Protein AF-A0A956RD58-F1 (afdb_monomer_lite)

pLDDT: mean 93.72, std 10.55, range [44.75, 98.75]

Foldseek 3Di:
DEWDAFPQRKIKDWWWDDDPPPFQTWIKIFTAHRPPRHTPDIDTHQAQCSGHKTWDYWDADPQRKIKTWTWHAHVVRDIDIDIDIHGPDDDD

Sequence (92 aa):
TGVAVDSENNIVVVGHVGGGGGGDADIWVRKLDGEDGVAIWTDIHDGPAGGDDRGYGVAVDDKDDVLATGSEEQEDGTLDVWVRKYAAYRAE

Structure (mmCIF, N/CA/C/O backbone):
data_AF-A0A956RD58-F1
#
_entry.id   AF-A0A956RD58-F1
#
loop_
_atom_site.group_PDB
_atom_site.id
_atom_site.type_symbol
_atom_site.label_atom_id
_atom_site.label_alt_id
_atom_site.label_comp_id
_atom_site.label_asym_id
_atom_site.label_entity_id
_atom_site.label_seq_id
_atom_site.pdbx_PDB_ins_code
_atom_site.Cartn_x
_atom_site.Cartn_y
_atom_site.Cartn_z
_atom_site.occupancy
_atom_site.B_iso_or_equiv
_atom_site.auth_seq_id
_atom_site.auth_comp_id
_atom_site.auth_asym_id
_atom_site.auth_atom_id
_atom_site.pdbx_PDB_model_num
ATOM 1 N N . THR A 1 1 ? -1.905 6.640 -4.772 1.00 94.50 1 THR A N 1
ATOM 2 C CA . THR A 1 1 ? -1.999 6.750 -3.307 1.00 94.50 1 THR A CA 1
ATOM 3 C C . THR A 1 1 ? -3.447 6.583 -2.909 1.00 94.50 1 THR A C 1
ATOM 5 O O . THR A 1 1 ? -4.328 6.986 -3.663 1.00 94.50 1 THR A O 1
ATOM 8 N N . GLY A 1 2 ? -3.694 5.979 -1.750 1.00 97.88 2 GLY A N 1
ATOM 9 C CA . GLY A 1 2 ? -5.037 5.689 -1.255 1.00 97.88 2 GLY A CA 1
ATOM 10 C C . GLY A 1 2 ? -5.101 5.715 0.268 1.00 97.88 2 GLY A C 1
ATOM 11 O O . GLY A 1 2 ? -4.071 5.621 0.937 1.00 97.88 2 GLY A O 1
ATOM 12 N N . VAL A 1 3 ? -6.316 5.845 0.796 1.00 98.56 3 VAL A N 1
ATOM 13 C CA . VAL A 1 3 ? -6.606 5.819 2.231 1.00 98.56 3 VAL A CA 1
ATOM 14 C C . VAL A 1 3 ? -7.878 5.014 2.487 1.00 98.56 3 VAL A C 1
ATOM 16 O O . VAL A 1 3 ? -8.831 5.104 1.713 1.00 98.56 3 VAL A O 1
ATOM 19 N N . ALA A 1 4 ? -7.882 4.238 3.563 1.00 98.62 4 ALA A N 1
ATOM 20 C CA . ALA A 1 4 ? -9.031 3.501 4.071 1.00 98.62 4 ALA A CA 1
ATOM 21 C C . ALA A 1 4 ? -9.053 3.563 5.606 1.00 98.62 4 ALA A C 1
ATOM 23 O O . ALA A 1 4 ? -8.082 3.994 6.231 1.00 98.62 4 ALA A O 1
ATOM 24 N N . VAL A 1 5 ? -10.169 3.152 6.200 1.00 98.56 5 VAL A N 1
ATOM 25 C CA . VAL A 1 5 ? -10.382 3.136 7.651 1.00 98.56 5 VAL A CA 1
ATOM 26 C C . VAL A 1 5 ? -10.925 1.761 8.030 1.00 98.56 5 VAL A C 1
ATOM 28 O O . VAL A 1 5 ? -11.756 1.224 7.294 1.00 98.56 5 VAL A O 1
ATOM 31 N N . ASP A 1 6 ? -10.424 1.185 9.121 1.00 97.88 6 ASP A N 1
ATOM 32 C CA . ASP A 1 6 ? -10.896 -0.100 9.651 1.00 97.88 6 ASP A CA 1
ATOM 33 C C . ASP A 1 6 ? -12.058 0.066 10.651 1.00 97.88 6 ASP A C 1
ATOM 35 O O . ASP A 1 6 ? -12.512 1.182 10.923 1.00 97.88 6 ASP A O 1
ATOM 39 N N . SER A 1 7 ? -12.573 -1.039 11.194 1.00 97.56 7 SER A N 1
ATOM 40 C CA . SER A 1 7 ? -13.703 -1.014 12.130 1.00 97.56 7 SER A CA 1
ATOM 41 C C . SER A 1 7 ? -13.389 -0.360 13.487 1.00 97.56 7 SER A C 1
ATOM 43 O O . SER A 1 7 ? -14.307 0.075 14.188 1.00 97.56 7 SER A O 1
ATOM 45 N N . GLU A 1 8 ? -12.106 -0.218 13.828 1.00 96.88 8 GLU A N 1
ATOM 46 C CA . GLU A 1 8 ? -11.602 0.436 15.042 1.00 96.88 8 GLU A CA 1
ATOM 47 C C . GLU A 1 8 ? -11.317 1.938 14.834 1.00 96.88 8 GLU A C 1
ATOM 49 O O . GLU A 1 8 ? -10.941 2.635 15.773 1.00 96.88 8 GLU A O 1
ATOM 54 N N . ASN A 1 9 ? -11.573 2.471 13.633 1.00 98.12 9 ASN A N 1
ATOM 55 C CA . ASN A 1 9 ? -11.223 3.823 13.176 1.00 98.12 9 ASN A CA 1
ATOM 56 C C . ASN A 1 9 ? -9.721 4.077 12.976 1.00 98.12 9 ASN A C 1
ATOM 58 O O . ASN A 1 9 ? -9.316 5.229 12.807 1.00 98.12 9 ASN A O 1
ATOM 62 N N . ASN A 1 10 ? -8.894 3.035 12.919 1.00 98.31 10 ASN A N 1
ATOM 63 C CA . ASN A 1 10 ? -7.504 3.177 12.511 1.00 98.31 10 ASN A CA 1
ATOM 64 C C . ASN A 1 10 ? -7.431 3.524 11.022 1.00 98.31 10 ASN A C 1
ATOM 66 O O . ASN A 1 10 ? -8.199 3.025 10.194 1.00 98.31 10 ASN A O 1
ATOM 70 N N . ILE A 1 11 ? -6.461 4.357 10.661 1.00 98.56 11 ILE A N 1
ATOM 71 C CA . ILE A 1 11 ? -6.288 4.849 9.294 1.00 98.56 11 ILE A CA 1
ATOM 72 C C . ILE A 1 11 ? -5.234 3.998 8.599 1.00 98.56 11 ILE A C 1
ATOM 74 O O . ILE A 1 11 ? -4.130 3.830 9.111 1.00 98.56 11 ILE A O 1
ATOM 78 N N . VAL A 1 12 ? -5.532 3.514 7.397 1.00 98.56 12 VAL A N 1
ATOM 79 C CA . VAL A 1 12 ? -4.566 2.805 6.556 1.00 98.56 12 VAL A CA 1
ATOM 80 C C . VAL A 1 12 ? -4.285 3.620 5.307 1.00 98.56 12 VAL A C 1
ATOM 82 O O . VAL A 1 12 ? -5.204 4.018 4.595 1.00 98.56 12 VAL A O 1
ATOM 85 N N . VAL A 1 13 ? -3.010 3.859 5.022 1.00 98.62 13 VAL A N 1
ATOM 86 C CA . VAL A 1 13 ? -2.549 4.648 3.878 1.00 98.62 13 VAL A CA 1
ATOM 87 C C . VAL A 1 13 ? -1.643 3.794 3.005 1.00 98.62 13 VAL A C 1
ATOM 89 O O . VAL A 1 13 ? -0.795 3.064 3.515 1.00 98.62 13 VAL A O 1
ATOM 92 N N . VAL A 1 14 ? -1.796 3.929 1.689 1.00 98.69 14 VAL A N 1
ATOM 93 C CA . VAL A 1 14 ? -0.875 3.374 0.693 1.00 98.69 14 VAL A CA 1
ATOM 94 C C . VAL A 1 14 ? -0.326 4.471 -0.213 1.00 98.69 14 VAL A C 1
ATOM 96 O O . VAL A 1 14 ? -1.042 5.381 -0.654 1.00 98.69 14 VAL A O 1
ATOM 99 N N . GLY A 1 15 ? 0.951 4.361 -0.539 1.00 97.69 15 GLY A N 1
ATOM 100 C CA . GLY A 1 15 ? 1.653 5.254 -1.439 1.00 97.69 15 GLY A CA 1
ATOM 101 C C . GLY A 1 15 ? 3.013 4.699 -1.811 1.00 97.69 15 GLY A C 1
ATOM 102 O O . GLY A 1 15 ? 3.161 3.495 -1.998 1.00 97.69 15 GLY A O 1
ATOM 103 N N . HIS A 1 16 ? 3.984 5.593 -1.934 1.00 95.94 16 HIS A N 1
ATOM 104 C CA . HIS A 1 16 ? 5.376 5.239 -2.151 1.00 95.94 16 HIS A CA 1
ATOM 105 C C . HIS A 1 16 ? 6.291 6.185 -1.372 1.00 95.94 16 HIS A C 1
ATOM 107 O O . HIS A 1 16 ? 5.889 7.302 -1.027 1.00 95.94 16 HIS A O 1
ATOM 113 N N . VAL A 1 17 ? 7.505 5.730 -1.086 1.00 95.25 17 VAL A N 1
ATOM 114 C CA . VAL A 1 17 ? 8.589 6.505 -0.473 1.00 95.25 17 VAL A CA 1
ATOM 115 C C . VAL A 1 17 ? 9.799 6.474 -1.408 1.00 95.25 17 VAL A C 1
ATOM 117 O O . VAL A 1 17 ? 10.010 5.480 -2.081 1.00 95.25 17 VAL A O 1
ATOM 120 N N . GLY A 1 18 ? 10.575 7.558 -1.491 1.00 91.38 18 GLY A N 1
ATOM 121 C CA . GLY A 1 18 ? 11.683 7.654 -2.455 1.00 91.38 18 GLY A CA 1
ATOM 122 C C . GLY A 1 18 ? 11.278 8.318 -3.778 1.00 91.38 18 GLY A C 1
ATOM 123 O O . GLY A 1 18 ? 10.379 9.162 -3.796 1.00 91.38 18 GLY A O 1
ATOM 124 N N . GLY A 1 19 ? 11.978 8.002 -4.871 1.00 76.25 19 GLY A N 1
ATOM 125 C CA . GLY A 1 19 ? 11.676 8.510 -6.219 1.00 76.25 19 GLY A CA 1
ATOM 126 C C . GLY A 1 19 ? 12.159 9.934 -6.538 1.00 76.25 19 GLY A C 1
ATOM 127 O O . GLY A 1 19 ? 11.699 10.558 -7.497 1.00 76.25 19 GLY A O 1
ATOM 128 N N . GLY A 1 20 ? 13.074 10.499 -5.747 1.00 70.75 20 GLY A N 1
ATOM 129 C CA . GLY A 1 20 ? 13.626 11.833 -5.998 1.00 70.75 20 GLY A CA 1
ATOM 130 C C . GLY A 1 20 ? 14.760 11.825 -7.029 1.00 70.75 20 GLY A C 1
ATOM 131 O O . GLY A 1 20 ? 15.849 11.354 -6.733 1.00 70.75 20 GLY A O 1
ATOM 132 N N . GLY A 1 21 ? 14.555 12.430 -8.205 1.00 61.56 21 GLY A N 1
ATOM 133 C CA . GLY A 1 21 ? 15.638 12.776 -9.141 1.00 61.56 21 GLY A CA 1
ATOM 134 C C . GLY A 1 21 ? 16.320 11.619 -9.889 1.00 61.56 21 GLY A C 1
ATOM 135 O O . GLY A 1 21 ? 17.322 11.883 -10.553 1.00 61.56 21 GLY A O 1
ATOM 136 N N . GLY A 1 22 ? 15.800 10.386 -9.818 1.00 63.16 22 GLY A N 1
ATOM 137 C CA . GLY A 1 22 ? 16.439 9.227 -10.462 1.00 63.16 22 GLY A CA 1
ATOM 138 C C . GLY A 1 22 ? 15.568 8.007 -10.794 1.00 63.16 22 GLY A C 1
ATOM 139 O O . GLY A 1 22 ? 16.026 7.200 -11.590 1.00 63.16 22 GLY A O 1
ATOM 140 N N . GLY A 1 23 ? 14.333 7.898 -10.290 1.00 73.56 23 GLY A N 1
ATOM 141 C CA . GLY A 1 23 ? 13.646 6.594 -10.199 1.00 73.56 23 GLY A CA 1
ATOM 142 C C . GLY A 1 23 ? 13.806 6.046 -8.780 1.00 73.56 23 GLY A C 1
ATOM 143 O O . GLY A 1 23 ? 14.321 6.780 -7.942 1.00 73.56 23 GLY A O 1
ATOM 144 N N . ASP A 1 24 ? 13.361 4.830 -8.492 1.00 87.44 24 ASP A N 1
ATOM 145 C CA . ASP A 1 24 ? 13.563 4.138 -7.203 1.00 87.44 24 ASP A CA 1
ATOM 146 C C . ASP A 1 24 ? 12.608 4.639 -6.105 1.00 87.44 24 ASP A C 1
ATOM 148 O O . ASP A 1 24 ? 12.985 5.288 -5.119 1.00 87.44 24 ASP A O 1
ATOM 152 N N . ALA A 1 25 ? 11.314 4.432 -6.342 1.00 95.00 25 ALA A N 1
ATOM 153 C CA . ALA A 1 25 ? 10.286 4.617 -5.329 1.00 95.00 25 ALA A CA 1
ATOM 154 C C . ALA A 1 25 ? 9.842 3.237 -4.842 1.00 95.00 25 ALA A C 1
ATOM 156 O O . ALA A 1 25 ? 9.572 2.380 -5.665 1.00 95.00 25 ALA A O 1
ATOM 157 N N . ASP A 1 26 ? 9.692 3.058 -3.534 1.00 97.56 26 ASP A N 1
ATOM 158 C CA . ASP A 1 26 ? 9.222 1.799 -2.954 1.00 97.56 26 ASP A CA 1
ATOM 159 C C . ASP A 1 26 ? 7.761 1.933 -2.543 1.00 97.56 26 ASP A C 1
ATOM 161 O O . ASP A 1 26 ? 7.358 2.970 -1.992 1.00 97.56 26 ASP A O 1
ATOM 165 N N . ILE A 1 27 ? 6.961 0.876 -2.698 1.00 98.19 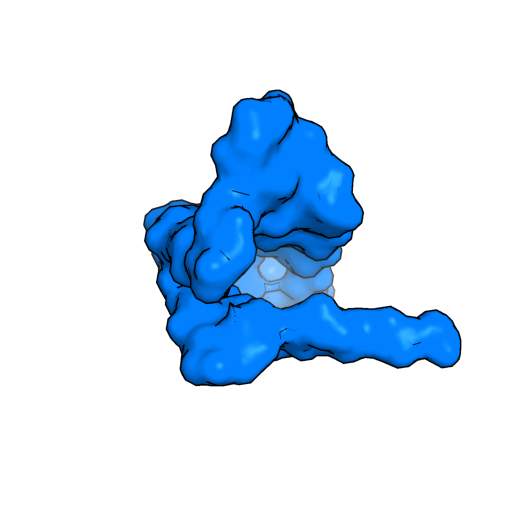27 ILE A N 1
ATOM 166 C CA . ILE A 1 27 ? 5.584 0.865 -2.191 1.00 98.19 27 ILE A CA 1
ATOM 167 C C . ILE A 1 27 ? 5.623 1.006 -0.674 1.00 98.19 27 ILE A C 1
ATOM 169 O O . ILE A 1 27 ? 6.299 0.268 0.034 1.00 98.19 27 ILE A O 1
ATOM 173 N N . TRP A 1 28 ? 4.829 1.935 -0.155 1.00 98.12 28 TRP A N 1
ATOM 174 C CA . TRP A 1 28 ? 4.744 2.210 1.271 1.00 98.12 28 TRP A CA 1
ATOM 175 C C . TRP A 1 28 ? 3.310 2.033 1.751 1.00 98.12 28 TRP A C 1
ATOM 177 O O . TRP A 1 28 ? 2.385 2.641 1.201 1.00 98.12 28 TRP A O 1
ATOM 187 N N . VAL A 1 29 ? 3.121 1.223 2.792 1.00 98.56 29 VAL A N 1
ATOM 188 C CA . VAL A 1 29 ? 1.830 1.005 3.451 1.00 98.56 29 VAL A CA 1
ATOM 189 C C . VAL A 1 29 ? 1.983 1.265 4.943 1.00 98.56 29 VAL A C 1
ATOM 191 O O . VAL A 1 29 ? 2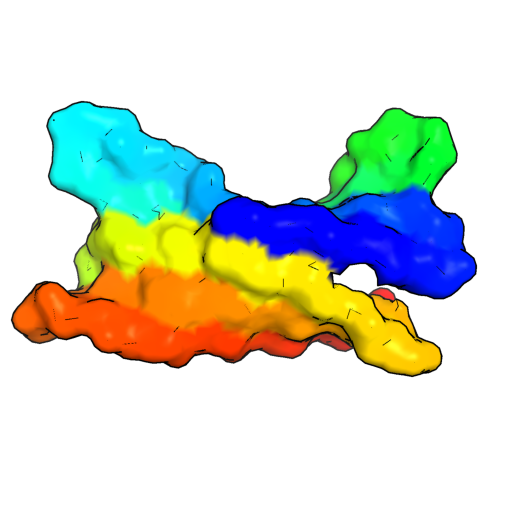.899 0.754 5.587 1.00 98.56 29 VAL A O 1
ATOM 194 N N . ARG A 1 30 ? 1.075 2.041 5.530 1.00 98.25 30 ARG A N 1
ATOM 195 C CA . ARG A 1 30 ? 1.087 2.333 6.968 1.00 98.25 30 ARG A CA 1
ATOM 196 C C . ARG A 1 30 ? -0.307 2.262 7.555 1.00 98.25 30 ARG A C 1
ATOM 198 O O . ARG A 1 30 ? -1.238 2.818 6.978 1.00 98.25 30 ARG A O 1
ATOM 205 N N . LYS A 1 31 ? -0.408 1.658 8.739 1.00 98.25 31 LYS A N 1
ATOM 206 C CA . LYS A 1 31 ? -1.570 1.777 9.621 1.00 98.25 31 LYS A CA 1
ATOM 207 C C . LYS A 1 31 ? -1.238 2.713 10.778 1.00 98.25 31 LYS A C 1
ATOM 209 O O . LYS A 1 31 ? -0.175 2.595 11.393 1.00 98.25 31 LYS A O 1
ATOM 214 N N . LEU A 1 32 ? -2.133 3.650 11.034 1.00 98.44 32 LEU A N 1
ATOM 215 C CA . LEU A 1 32 ? -2.064 4.655 12.083 1.00 98.44 32 LEU A CA 1
ATOM 216 C C . LEU A 1 32 ? -3.215 4.419 13.052 1.00 98.44 32 LEU A C 1
ATOM 218 O O . LEU A 1 32 ? -4.325 4.119 12.613 1.00 98.44 32 LEU A O 1
ATOM 222 N N . ASP A 1 33 ? -2.941 4.589 14.334 1.00 98.19 33 ASP A N 1
ATOM 223 C CA . ASP A 1 33 ? -3.955 4.659 15.372 1.00 98.19 33 ASP A CA 1
ATOM 224 C C . ASP A 1 33 ? -4.927 5.806 15.066 1.00 98.19 33 ASP A C 1
ATOM 226 O O . ASP A 1 33 ? -4.521 6.891 14.631 1.00 98.19 33 ASP A O 1
ATOM 230 N N . GLY A 1 34 ? -6.222 5.532 15.212 1.00 97.50 34 GLY A N 1
ATOM 231 C CA . GLY A 1 34 ? -7.284 6.474 14.866 1.00 97.50 34 GLY A CA 1
ATOM 232 C C . GLY A 1 34 ? -7.424 7.661 15.821 1.00 97.50 34 GLY A C 1
ATOM 233 O O . GLY A 1 34 ? -7.984 8.687 15.429 1.00 97.50 34 GLY A O 1
ATOM 234 N N . GLU A 1 35 ? -6.944 7.541 17.060 1.00 97.56 35 GLU A N 1
ATOM 235 C CA . GLU A 1 35 ? -7.094 8.555 18.104 1.00 97.56 35 GLU A CA 1
ATOM 236 C C . GLU A 1 35 ? -5.923 9.541 18.107 1.00 97.56 35 GLU A C 1
ATOM 238 O O . GLU A 1 35 ? -6.138 10.757 18.101 1.00 97.56 35 GLU A O 1
ATOM 243 N N . ASP A 1 36 ? -4.689 9.038 18.090 1.00 97.69 36 ASP A N 1
ATOM 244 C CA . ASP A 1 36 ? -3.486 9.865 18.234 1.00 97.69 36 ASP A CA 1
ATOM 245 C C . ASP A 1 36 ? -2.609 9.933 16.970 1.00 97.69 36 ASP A C 1
ATOM 247 O O . ASP A 1 36 ? -1.682 10.749 16.894 1.00 97.69 36 ASP A O 1
ATOM 251 N N . GLY A 1 37 ? -2.919 9.131 15.947 1.00 97.19 37 GLY A N 1
ATOM 252 C CA . GLY A 1 37 ? -2.160 9.074 14.700 1.00 97.19 37 GLY A CA 1
ATOM 253 C C . GLY A 1 37 ? -0.791 8.406 14.838 1.00 97.19 37 GLY A C 1
ATOM 254 O O . GLY A 1 37 ? 0.042 8.540 13.935 1.00 97.19 37 GLY A O 1
ATOM 255 N N . VAL A 1 38 ? -0.515 7.707 15.941 1.00 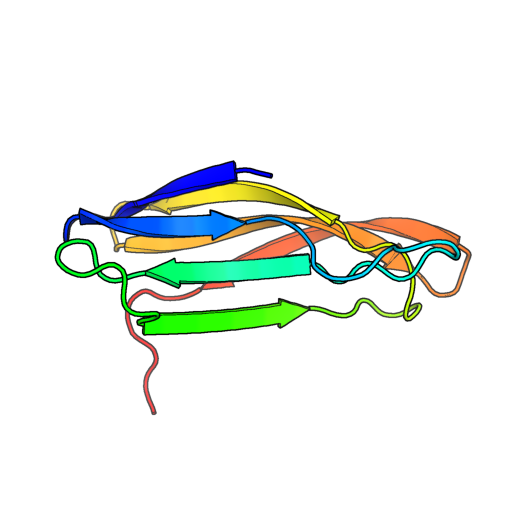98.00 38 VAL A N 1
ATOM 256 C CA . VAL A 1 38 ? 0.720 6.940 16.127 1.00 98.00 38 VAL A CA 1
ATOM 257 C C . VAL A 1 38 ? 0.739 5.765 15.155 1.00 98.00 38 VAL A C 1
ATOM 259 O O . VAL A 1 38 ? -0.264 5.107 14.901 1.00 98.00 38 VAL A O 1
ATOM 262 N N . ALA A 1 39 ? 1.901 5.484 14.567 1.00 97.31 39 ALA A N 1
ATOM 263 C CA . ALA A 1 39 ? 2.029 4.353 13.658 1.00 97.31 39 ALA A CA 1
ATOM 264 C C . ALA A 1 39 ? 1.878 3.027 14.416 1.00 97.31 39 ALA A C 1
ATOM 266 O O . ALA A 1 39 ? 2.717 2.699 15.253 1.00 97.31 39 ALA A O 1
ATOM 267 N N . ILE A 1 40 ? 0.858 2.245 14.056 1.00 97.00 40 ILE A N 1
ATOM 268 C CA . ILE A 1 40 ? 0.691 0.864 14.523 1.00 97.00 40 ILE A CA 1
ATOM 269 C C . ILE A 1 40 ? 1.717 -0.022 13.817 1.00 97.00 40 ILE A C 1
ATOM 271 O O . ILE A 1 40 ? 2.433 -0.796 14.449 1.00 97.00 40 ILE A O 1
ATOM 275 N N . TRP A 1 41 ? 1.822 0.111 12.492 1.00 97.81 41 TRP A N 1
ATOM 276 C CA . TRP A 1 41 ? 2.835 -0.579 11.697 1.00 97.81 41 TRP A CA 1
ATOM 277 C C . TRP A 1 41 ? 3.122 0.142 10.383 1.00 97.81 41 TRP A C 1
ATOM 279 O O . TRP A 1 41 ? 2.330 0.945 9.891 1.00 97.81 41 TRP A O 1
ATOM 289 N N . THR A 1 42 ? 4.281 -0.160 9.800 1.00 97.69 42 THR A N 1
ATOM 290 C CA . THR A 1 42 ? 4.677 0.256 8.448 1.00 97.69 42 THR A CA 1
ATOM 291 C C . THR A 1 42 ? 5.228 -0.950 7.702 1.00 97.69 42 THR A C 1
ATOM 293 O O . THR A 1 42 ? 5.987 -1.719 8.286 1.00 97.69 42 THR A O 1
ATOM 296 N N . ASP A 1 43 ? 4.867 -1.085 6.433 1.00 97.81 43 ASP A N 1
ATOM 297 C CA . ASP A 1 43 ? 5.488 -1.998 5.478 1.00 97.81 43 ASP A CA 1
ATOM 298 C C . ASP A 1 43 ? 6.043 -1.178 4.311 1.00 97.81 43 ASP A C 1
ATOM 300 O O . ASP A 1 43 ? 5.374 -0.267 3.815 1.00 97.81 43 ASP A O 1
ATOM 304 N N . ILE A 1 44 ? 7.270 -1.489 3.908 1.00 97.56 44 ILE A N 1
ATOM 305 C CA . ILE A 1 44 ? 7.910 -0.934 2.715 1.00 97.56 44 ILE A CA 1
ATOM 306 C C . ILE A 1 44 ? 8.233 -2.123 1.823 1.00 97.56 44 ILE A C 1
ATOM 308 O O . ILE A 1 44 ? 8.817 -3.100 2.293 1.00 97.56 44 ILE A O 1
ATOM 312 N N . HIS A 1 45 ? 7.808 -2.054 0.570 1.00 97.31 45 HIS A N 1
ATOM 313 C CA . HIS A 1 45 ? 8.038 -3.088 -0.423 1.00 97.31 45 HIS A CA 1
ATOM 314 C C . HIS A 1 45 ? 8.846 -2.507 -1.576 1.00 97.31 45 HIS A C 1
ATOM 316 O O . HIS A 1 45 ? 8.332 -1.684 -2.330 1.00 97.31 45 HIS A O 1
ATOM 322 N N . ASP A 1 46 ? 10.084 -2.981 -1.647 1.00 96.19 46 ASP A N 1
ATOM 323 C CA . ASP A 1 46 ? 11.034 -2.805 -2.740 1.00 96.19 46 ASP A CA 1
ATOM 324 C C . ASP A 1 46 ? 10.908 -4.033 -3.660 1.00 96.19 46 ASP A C 1
ATOM 326 O O . ASP A 1 46 ? 11.024 -5.184 -3.208 1.00 96.19 46 ASP A O 1
ATOM 330 N N . GLY A 1 47 ? 10.518 -3.786 -4.906 1.00 95.12 47 GLY A N 1
ATOM 331 C CA . GLY A 1 47 ? 10.235 -4.782 -5.925 1.00 95.12 47 GLY A CA 1
ATOM 332 C C . GLY A 1 47 ? 11.500 -5.459 -6.466 1.00 95.12 47 GLY A C 1
ATOM 333 O O . GLY A 1 47 ? 12.626 -5.111 -6.116 1.00 95.12 47 GLY A O 1
ATOM 334 N N . PRO A 1 48 ? 11.353 -6.468 -7.340 1.00 95.06 48 PRO A N 1
ATOM 335 C CA . PRO A 1 48 ? 12.483 -7.270 -7.816 1.00 95.06 48 PRO A CA 1
ATOM 336 C C . PRO A 1 48 ? 13.593 -6.465 -8.505 1.00 95.06 48 PRO A C 1
ATOM 338 O O . PRO A 1 48 ? 14.759 -6.850 -8.425 1.00 95.06 48 PRO A O 1
ATOM 341 N N . ALA A 1 49 ? 13.242 -5.371 -9.185 1.00 94.81 49 ALA A N 1
ATOM 342 C CA . ALA A 1 49 ? 14.202 -4.541 -9.902 1.00 94.81 49 ALA A CA 1
ATOM 343 C C . ALA A 1 49 ? 14.950 -3.525 -9.025 1.00 94.81 49 ALA A C 1
ATOM 345 O O . ALA A 1 49 ? 15.910 -2.927 -9.516 1.00 94.81 49 ALA A O 1
ATOM 346 N N . GLY A 1 50 ? 14.528 -3.285 -7.777 1.00 92.31 50 GLY A N 1
ATOM 347 C CA . GLY A 1 50 ? 14.983 -2.093 -7.052 1.00 92.31 50 GLY A CA 1
ATOM 348 C C . GLY A 1 50 ? 14.515 -0.785 -7.701 1.00 92.31 50 GLY A C 1
ATOM 349 O O . GLY A 1 50 ? 15.226 0.214 -7.620 1.00 92.31 50 GLY A O 1
ATOM 350 N N . GLY A 1 51 ? 13.421 -0.846 -8.470 1.00 92.25 51 GLY A N 1
ATOM 351 C CA . GLY A 1 51 ? 12.998 0.171 -9.430 1.00 92.25 51 GLY A CA 1
ATOM 352 C C . GLY A 1 51 ? 11.828 1.023 -8.939 1.00 92.25 51 GLY A C 1
ATOM 353 O O . GLY A 1 51 ? 11.717 1.365 -7.768 1.00 92.25 51 GLY A O 1
ATOM 354 N N . ASP A 1 52 ? 10.963 1.454 -9.854 1.00 94.56 52 ASP A N 1
ATOM 355 C CA . ASP A 1 52 ? 9.862 2.371 -9.540 1.00 94.56 52 ASP A CA 1
ATOM 356 C C . ASP A 1 52 ? 8.564 1.630 -9.166 1.00 94.56 52 ASP A C 1
ATOM 358 O O . ASP A 1 52 ? 7.656 1.437 -9.985 1.00 94.56 52 ASP A O 1
ATOM 362 N N . ASP A 1 53 ? 8.450 1.261 -7.891 1.00 96.56 53 ASP A N 1
ATOM 363 C CA . ASP A 1 53 ? 7.315 0.562 -7.300 1.00 96.56 53 ASP A CA 1
ATOM 364 C C . ASP A 1 53 ? 6.325 1.533 -6.635 1.00 96.56 53 ASP A C 1
ATOM 366 O O . ASP A 1 53 ? 6.629 2.335 -5.745 1.00 96.56 53 ASP A O 1
ATOM 370 N N . ARG A 1 54 ? 5.058 1.474 -7.053 1.00 96.81 54 ARG A N 1
ATOM 371 C CA . ARG A 1 54 ? 4.060 2.482 -6.672 1.00 96.81 54 ARG A CA 1
ATOM 372 C C . ARG A 1 54 ? 2.771 1.896 -6.139 1.00 96.81 54 ARG A C 1
ATOM 374 O O . ARG A 1 54 ? 2.029 1.216 -6.841 1.00 96.81 54 ARG A O 1
ATOM 381 N N . GLY A 1 55 ? 2.436 2.289 -4.912 1.00 97.88 55 GLY A N 1
ATOM 382 C CA . GLY A 1 55 ? 1.152 2.005 -4.289 1.00 97.88 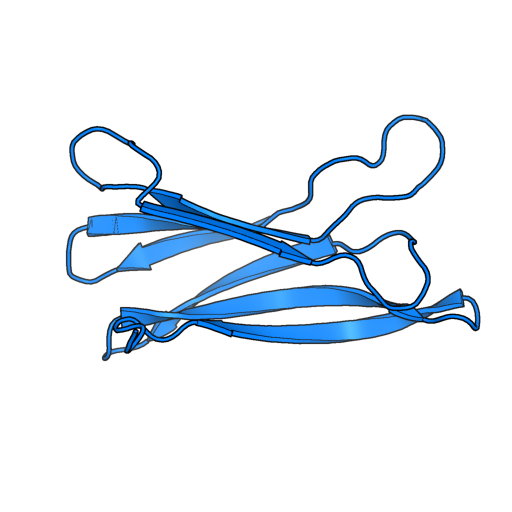55 GLY A CA 1
ATOM 383 C C . GLY A 1 55 ? 0.034 2.937 -4.778 1.00 97.88 55 GLY A C 1
ATOM 384 O O . GLY A 1 55 ? 0.129 4.173 -4.705 1.00 97.88 55 GLY A O 1
ATOM 385 N N . TYR A 1 56 ? -1.077 2.355 -5.231 1.00 98.12 56 TYR A N 1
ATOM 386 C CA . TYR A 1 56 ? -2.191 3.086 -5.838 1.00 98.12 56 TYR A CA 1
ATOM 387 C C . TYR A 1 56 ? -3.483 3.045 -5.034 1.00 98.12 56 TYR A C 1
ATOM 389 O O . TYR A 1 56 ? -4.120 4.092 -4.929 1.00 98.12 56 TYR A O 1
ATOM 397 N N . GLY A 1 57 ? -3.853 1.906 -4.450 1.00 98.31 57 GLY A N 1
ATOM 398 C CA . GLY A 1 57 ? -5.157 1.737 -3.805 1.00 98.31 57 GLY A CA 1
ATOM 399 C C . GLY A 1 57 ? -5.102 0.843 -2.577 1.00 98.31 57 GLY A C 1
ATOM 400 O O . GLY A 1 57 ? -4.287 -0.074 -2.510 1.00 98.31 57 GLY A O 1
ATOM 401 N N . VAL A 1 58 ? -5.961 1.132 -1.603 1.00 98.75 58 VAL A N 1
ATOM 402 C CA . VAL A 1 58 ? -6.098 0.3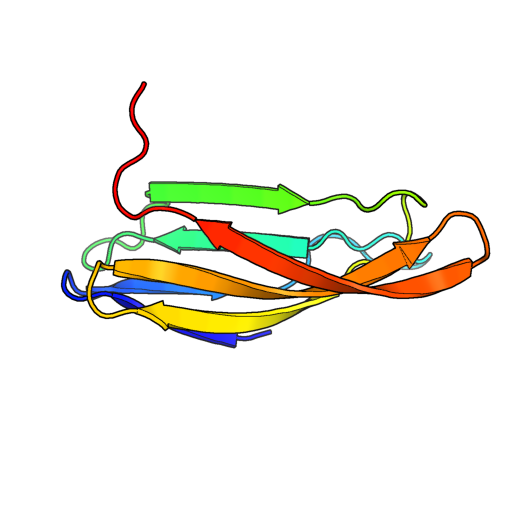55 -0.370 1.00 98.75 58 VAL A CA 1
ATOM 403 C C . VAL A 1 58 ? -7.574 0.192 -0.028 1.00 98.75 58 VAL A C 1
ATOM 405 O O . VAL A 1 58 ? -8.363 1.113 -0.236 1.00 98.75 58 VAL A O 1
ATOM 408 N N . ALA A 1 59 ? -7.938 -0.978 0.481 1.00 98.62 59 ALA A N 1
ATOM 409 C CA . ALA A 1 59 ? -9.248 -1.285 1.034 1.00 98.62 59 ALA A CA 1
ATOM 410 C C . ALA A 1 59 ? -9.082 -2.099 2.321 1.00 98.62 59 ALA A C 1
ATOM 412 O O . ALA A 1 59 ? -8.052 -2.744 2.524 1.00 98.62 59 ALA A O 1
ATOM 413 N N . VAL A 1 60 ? -10.105 -2.072 3.166 1.00 98.44 60 VAL A N 1
ATOM 414 C CA . VAL A 1 60 ? -10.198 -2.897 4.372 1.00 98.44 60 VAL A CA 1
ATOM 415 C C . VAL A 1 60 ? -11.418 -3.802 4.214 1.00 98.44 60 VAL A C 1
ATOM 417 O O . VAL A 1 60 ? -12.470 -3.327 3.775 1.00 98.44 60 VA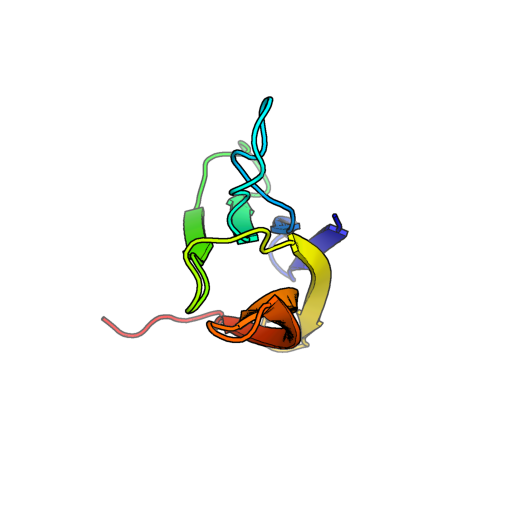L A O 1
ATOM 420 N N . ASP A 1 61 ? -11.260 -5.103 4.463 1.00 97.75 61 ASP A N 1
ATOM 421 C CA . ASP A 1 61 ? -12.365 -6.068 4.412 1.00 97.75 61 ASP A CA 1
ATOM 422 C C . ASP A 1 61 ? -13.133 -6.148 5.746 1.00 97.75 61 ASP A C 1
ATOM 424 O O . ASP A 1 61 ? -12.851 -5.428 6.699 1.00 97.75 61 ASP A O 1
ATOM 428 N N . ASP A 1 62 ? -14.155 -7.002 5.810 1.00 96.94 62 ASP A N 1
ATOM 429 C CA . ASP A 1 62 ? -15.020 -7.154 6.987 1.00 96.94 62 ASP A CA 1
ATOM 430 C C . ASP A 1 62 ? -14.329 -7.795 8.204 1.00 96.94 62 ASP A C 1
ATOM 432 O O . ASP A 1 62 ? -14.930 -7.880 9.276 1.00 96.94 62 ASP A O 1
ATOM 436 N N . LYS A 1 63 ? -13.082 -8.249 8.048 1.00 96.75 63 LYS A N 1
ATOM 437 C CA . LYS A 1 63 ? -12.240 -8.812 9.111 1.00 96.75 63 LYS A CA 1
ATOM 438 C C . LYS A 1 63 ? -11.121 -7.860 9.520 1.00 96.75 63 LYS A C 1
ATOM 440 O O . LYS A 1 63 ? -10.204 -8.288 10.214 1.00 96.75 63 LYS A O 1
ATOM 445 N N . ASP A 1 64 ? -11.190 -6.607 9.075 1.00 97.06 64 ASP A N 1
ATOM 446 C CA . ASP A 1 64 ? -10.145 -5.592 9.206 1.00 97.06 64 ASP A CA 1
ATOM 447 C C . ASP A 1 64 ? -8.817 -5.960 8.530 1.00 97.06 64 ASP A C 1
ATOM 449 O O . ASP A 1 64 ? -7.771 -5.361 8.810 1.00 97.06 64 ASP A O 1
ATOM 453 N N . ASP A 1 65 ? -8.832 -6.923 7.602 1.00 97.88 65 ASP A N 1
ATOM 454 C CA . ASP A 1 65 ? -7.649 -7.194 6.807 1.00 97.88 65 ASP A CA 1
ATOM 455 C C . ASP A 1 65 ? -7.477 -6.091 5.755 1.00 97.88 65 ASP A C 1
ATOM 457 O O . ASP A 1 65 ? -8.423 -5.658 5.091 1.00 97.88 65 ASP A O 1
ATOM 461 N N . VAL A 1 66 ? -6.236 -5.659 5.556 1.00 98.31 66 VAL A N 1
ATOM 462 C CA . VAL A 1 66 ? -5.888 -4.608 4.596 1.00 98.31 66 VAL A CA 1
ATOM 463 C C . VAL A 1 66 ? -5.512 -5.238 3.266 1.00 98.31 66 VAL A C 1
ATOM 465 O O . VAL A 1 66 ? -4.607 -6.068 3.214 1.00 98.31 66 VAL A O 1
ATOM 468 N N . LEU A 1 67 ? -6.127 -4.793 2.174 1.00 98.44 67 LEU A N 1
ATOM 469 C CA . LEU A 1 67 ? -5.697 -5.094 0.812 1.00 98.44 67 LEU A CA 1
ATOM 470 C C . LEU A 1 67 ? -5.091 -3.840 0.190 1.00 98.44 67 LEU A C 1
ATOM 472 O O . LEU A 1 67 ? -5.779 -2.834 0.042 1.00 98.44 67 LEU A O 1
ATOM 476 N N . ALA A 1 68 ? -3.824 -3.908 -0.203 1.00 98.62 68 ALA A N 1
ATOM 477 C CA . ALA A 1 68 ? -3.119 -2.847 -0.908 1.00 98.62 68 ALA A CA 1
ATOM 478 C C . ALA A 1 68 ? -2.793 -3.285 -2.344 1.00 98.62 68 ALA A C 1
ATOM 480 O O . ALA A 1 68 ? -2.525 -4.457 -2.605 1.00 98.62 68 ALA A O 1
ATOM 481 N N . THR A 1 69 ? -2.840 -2.334 -3.274 1.00 98.56 69 THR A N 1
ATOM 482 C CA . THR A 1 69 ? -2.620 -2.543 -4.711 1.00 98.56 69 THR A CA 1
ATOM 483 C C . THR A 1 69 ? -1.660 -1.500 -5.263 1.00 98.56 69 THR A C 1
ATOM 485 O O . THR A 1 69 ? -1.649 -0.351 -4.807 1.00 98.56 69 THR A O 1
ATOM 488 N N . GLY A 1 70 ? -0.874 -1.892 -6.258 1.00 98.31 70 GLY A N 1
ATOM 489 C CA . GLY A 1 70 ? 0.167 -1.072 -6.857 1.00 98.31 70 GLY A CA 1
ATOM 490 C C . GLY A 1 70 ? 0.699 -1.662 -8.161 1.00 98.31 70 GLY A C 1
ATOM 491 O O . GLY A 1 70 ? 0.135 -2.619 -8.695 1.00 98.31 70 GLY A O 1
ATOM 492 N N . SER A 1 71 ? 1.791 -1.092 -8.653 1.00 97.75 71 SER A N 1
ATOM 493 C CA . SER A 1 71 ? 2.650 -1.700 -9.673 1.00 97.75 71 SER A CA 1
ATOM 494 C C . SER A 1 71 ? 4.059 -1.863 -9.126 1.00 97.75 71 SER A C 1
ATOM 496 O O . SER A 1 71 ? 4.493 -0.990 -8.374 1.00 97.75 71 SER A O 1
ATOM 498 N N . GLU A 1 72 ? 4.754 -2.917 -9.534 1.00 97.19 72 GLU A N 1
ATOM 499 C CA . GLU A 1 72 ? 6.171 -3.130 -9.224 1.00 97.19 72 GLU A CA 1
ATOM 500 C C . GLU A 1 72 ? 6.993 -3.382 -10.493 1.00 97.19 72 GLU A C 1
ATOM 502 O O . GLU A 1 72 ? 6.497 -3.995 -11.444 1.00 97.19 72 GLU A O 1
ATOM 507 N N . GLU A 1 73 ? 8.227 -2.891 -10.518 1.00 96.25 73 GLU A N 1
ATOM 508 C CA . GLU A 1 73 ? 9.155 -3.050 -11.635 1.00 96.25 73 GLU A CA 1
ATOM 509 C C . GLU A 1 73 ? 9.893 -4.393 -11.553 1.00 96.25 73 GLU A C 1
ATOM 511 O O . GLU A 1 73 ? 10.422 -4.793 -10.513 1.00 96.25 73 GLU A O 1
ATOM 516 N N . GLN A 1 74 ? 9.911 -5.110 -12.675 1.00 96.81 74 GLN A N 1
ATOM 517 C CA . GLN A 1 74 ? 10.600 -6.388 -12.839 1.00 96.81 74 GLN A CA 1
ATOM 518 C C . GLN A 1 74 ? 12.009 -6.180 -13.406 1.00 96.81 74 GLN A C 1
ATOM 520 O O . GLN A 1 74 ? 12.285 -5.172 -14.053 1.00 96.81 74 GLN A O 1
ATOM 525 N N . GLU A 1 75 ? 12.907 -7.155 -13.225 1.00 96.00 75 GLU A N 1
ATOM 526 C CA . GLU A 1 75 ? 14.304 -7.067 -13.701 1.00 96.00 75 GLU A CA 1
ATOM 527 C C . GLU A 1 75 ? 14.433 -6.811 -15.221 1.00 96.00 75 GLU A C 1
ATOM 529 O O . GLU A 1 75 ? 15.480 -6.364 -15.693 1.00 96.00 75 GLU A O 1
ATOM 534 N N . ASP A 1 76 ? 13.387 -7.098 -16.003 1.00 95.94 76 ASP A N 1
ATOM 535 C CA . ASP A 1 76 ? 13.331 -6.849 -17.447 1.00 95.94 76 ASP A CA 1
ATOM 536 C C . ASP A 1 76 ? 12.790 -5.453 -17.831 1.00 95.94 76 ASP A C 1
ATOM 538 O O . ASP A 1 76 ? 12.670 -5.145 -19.022 1.00 95.94 76 ASP A O 1
ATOM 542 N N . GLY A 1 77 ? 12.497 -4.601 -16.842 1.00 92.56 77 GLY A N 1
ATOM 543 C CA . GLY A 1 77 ? 11.972 -3.241 -16.999 1.00 92.56 77 GLY A CA 1
ATOM 544 C C . GLY A 1 77 ? 10.466 -3.172 -17.268 1.00 92.56 77 GLY A C 1
ATOM 545 O O . GLY A 1 77 ? 9.945 -2.106 -17.607 1.00 92.56 77 GLY A O 1
ATOM 546 N N . THR A 1 78 ? 9.748 -4.295 -17.183 1.00 96.19 78 THR A N 1
ATOM 547 C CA . THR A 1 78 ? 8.282 -4.304 -17.246 1.00 96.19 78 THR A CA 1
ATOM 548 C C . THR A 1 78 ? 7.660 -4.012 -15.879 1.00 96.19 78 THR A C 1
ATOM 550 O O . THR A 1 78 ? 8.319 -4.100 -14.847 1.00 96.19 78 THR A O 1
ATOM 553 N N . LEU A 1 79 ? 6.380 -3.627 -15.877 1.00 96.31 79 LEU A N 1
ATOM 554 C CA . LEU A 1 79 ? 5.610 -3.403 -14.654 1.00 96.31 79 LEU A CA 1
ATOM 555 C C . LEU A 1 79 ? 4.596 -4.527 -14.463 1.00 96.31 79 LEU A C 1
ATOM 557 O O . LEU A 1 79 ? 3.732 -4.725 -15.323 1.00 96.31 79 LEU A O 1
ATOM 561 N N . ASP A 1 80 ? 4.645 -5.169 -13.302 1.00 98.12 80 ASP A N 1
ATOM 562 C CA . ASP A 1 80 ? 3.655 -6.146 -12.864 1.00 98.12 80 ASP A CA 1
ATOM 563 C C . ASP A 1 80 ? 2.677 -5.545 -11.853 1.00 98.12 80 ASP A C 1
ATOM 565 O O . ASP A 1 80 ? 2.932 -4.532 -11.196 1.00 98.12 80 ASP A O 1
ATOM 569 N N . VAL A 1 81 ? 1.503 -6.171 -11.744 1.00 98.19 81 VAL A N 1
ATOM 570 C CA . VAL A 1 81 ? 0.508 -5.798 -10.736 1.00 98.19 81 VAL A CA 1
ATOM 571 C C . VAL A 1 81 ? 0.963 -6.316 -9.379 1.00 98.19 81 VAL A C 1
ATOM 573 O O . VAL A 1 81 ? 1.050 -7.524 -9.169 1.00 98.19 81 VAL A O 1
ATOM 576 N N . TRP A 1 82 ? 1.125 -5.404 -8.427 1.00 98.38 82 TRP A N 1
ATOM 577 C CA . TRP A 1 82 ? 1.382 -5.748 -7.037 1.00 98.38 82 TRP A CA 1
ATOM 578 C C . TRP A 1 82 ? 0.079 -5.751 -6.236 1.00 98.38 82 TRP A C 1
ATOM 580 O O . TRP A 1 82 ? -0.689 -4.782 -6.258 1.00 98.38 82 TRP A O 1
ATOM 590 N N . VAL A 1 83 ? -0.172 -6.835 -5.499 1.00 98.12 83 VAL A N 1
ATOM 591 C CA . VAL A 1 83 ? -1.281 -6.943 -4.541 1.00 98.12 83 VAL A CA 1
ATOM 592 C C . VAL A 1 83 ? -0.767 -7.571 -3.255 1.00 98.12 83 VAL A C 1
ATOM 594 O O . VAL A 1 83 ? -0.169 -8.647 -3.281 1.00 98.12 83 VAL A O 1
ATOM 597 N N . ARG A 1 84 ? -1.058 -6.949 -2.111 1.00 98.19 84 ARG A N 1
ATOM 598 C CA . ARG A 1 84 ? -0.714 -7.495 -0.795 1.00 98.19 84 ARG A CA 1
ATOM 599 C C . ARG A 1 84 ? -1.898 -7.454 0.153 1.00 98.19 84 ARG A C 1
ATOM 601 O O . ARG A 1 84 ? -2.606 -6.453 0.234 1.00 98.19 84 ARG A O 1
ATOM 608 N N . LYS A 1 85 ? -2.079 -8.552 0.888 1.00 97.44 85 LYS A N 1
ATOM 609 C CA . LYS A 1 85 ? -3.011 -8.647 2.010 1.00 97.44 85 LYS A CA 1
ATOM 610 C C . LYS A 1 85 ? -2.231 -8.610 3.325 1.00 97.44 85 LYS A C 1
ATOM 612 O O . LYS A 1 85 ? -1.304 -9.398 3.500 1.00 97.44 85 LYS A O 1
ATOM 617 N N . TYR A 1 86 ? -2.627 -7.743 4.248 1.00 97.06 86 TYR A N 1
ATOM 618 C CA . TYR A 1 86 ? -2.138 -7.724 5.624 1.00 97.06 86 TYR A CA 1
ATOM 619 C C . TYR A 1 86 ? -3.262 -8.164 6.549 1.00 97.06 86 TYR A C 1
ATOM 621 O O . TYR A 1 86 ? -4.320 -7.540 6.568 1.00 97.06 86 TYR A O 1
ATOM 629 N N . ALA A 1 87 ? -3.031 -9.239 7.300 1.00 95.25 87 ALA A N 1
ATOM 630 C CA . ALA A 1 87 ? -4.009 -9.721 8.261 1.00 95.25 87 ALA A CA 1
ATOM 631 C C . ALA A 1 87 ? -4.178 -8.725 9.419 1.00 95.25 87 ALA A C 1
ATOM 633 O O . ALA A 1 87 ? -3.179 -8.171 9.894 1.00 95.25 87 ALA A O 1
ATOM 634 N N . ALA A 1 88 ? -5.411 -8.543 9.898 1.00 87.88 88 ALA A N 1
ATOM 635 C CA . ALA A 1 88 ? -5.717 -7.721 11.071 1.00 87.88 88 ALA A CA 1
ATOM 636 C C . ALA A 1 88 ? -4.957 -8.206 12.316 1.00 87.88 88 ALA A C 1
ATOM 638 O O . ALA A 1 88 ? -4.450 -7.408 13.103 1.00 87.88 88 ALA A O 1
ATOM 639 N N . TYR A 1 89 ? -4.816 -9.529 12.444 1.00 75.56 89 TYR A N 1
ATOM 640 C CA . TYR A 1 89 ? -4.019 -10.187 13.470 1.00 75.56 89 TYR A CA 1
ATOM 641 C C . TYR A 1 89 ? -2.737 -10.756 12.859 1.00 75.56 89 TYR A C 1
ATOM 643 O O . TYR A 1 89 ? -2.783 -11.674 12.036 1.00 75.56 89 TYR A O 1
ATOM 651 N N . ARG A 1 90 ? -1.577 -10.247 13.281 1.00 63.12 90 ARG A N 1
ATOM 652 C CA . ARG A 1 90 ? -0.298 -10.922 13.040 1.00 63.12 90 ARG A CA 1
ATOM 653 C C . ARG A 1 90 ? -0.033 -11.828 14.239 1.00 63.12 90 ARG A C 1
ATOM 655 O O . ARG A 1 90 ? 0.212 -11.330 15.331 1.00 63.12 90 ARG A O 1
ATOM 662 N N . ALA A 1 91 ? -0.140 -13.142 14.042 1.00 47.56 91 ALA A N 1
ATOM 663 C CA . ALA A 1 91 ? 0.406 -14.085 15.009 1.00 47.56 91 ALA A CA 1
ATOM 664 C C . ALA A 1 91 ? 1.928 -13.881 15.061 1.00 47.56 91 ALA A C 1
ATOM 666 O O . ALA A 1 91 ? 2.559 -13.800 14.004 1.00 47.56 91 ALA A O 1
ATOM 667 N N . GLU A 1 92 ? 2.468 -13.743 16.272 1.00 44.75 92 GLU A N 1
ATOM 668 C CA . GLU A 1 92 ? 3.913 -13.724 16.533 1.00 44.75 92 GLU A CA 1
ATOM 669 C C . GLU A 1 92 ? 4.571 -15.069 16.195 1.00 44.75 92 GLU A C 1
ATOM 671 O O . GLU A 1 92 ? 3.939 -16.126 16.442 1.00 44.75 92 GLU A O 1
#

Radius of gyration: 13.71 Å; chains: 1; bounding box: 32×27×36 Å

Secondary structure (DSSP, 8-state):
-EEEE-TT--EEEEEEEE-SSSS-EEEEEEEE-TTT--EEEEEEE--TTSSB-EEEEEEE-TTS-EEEEEEEE-TTS-EEEEEEEE-SS---